Protein AF-A0A2E4BCB2-F1 (afdb_monomer)

Solvent-accessible surface area (backbone atoms only — not comparable to full-atom values): 7130 Å² total; per-residue (Å²): 133,62,64,60,35,46,56,53,42,73,75,42,45,42,70,60,38,79,66,30,95,41,72,66,52,40,41,51,51,50,36,68,78,63,46,63,80,42,63,95,88,40,74,60,50,48,55,57,73,21,30,35,36,36,31,28,36,69,81,43,93,54,30,68,58,35,53,47,46,43,34,68,78,52,50,32,46,82,72,39,79,47,82,65,47,88,87,74,88,57,84,89,57,57,28,31,42,33,28,35,37,19,52,52,87,72,53,74,66,59,51,40,69,66,33,63,86,30,58,79,29,60,27,80,78,79

Foldseek 3Di:
DDCLQVVVCVVPVCQQLVNDPAPVRSQVVCCVVQCDQDDPPDQSVFGFDWKKKFKWQPPDPCNVVLVVCCCPVFVKDWDDWDWFDPPPPDPPGGIIITMITTSDDDDPVVSCVSVVHITPDMDTRD

Sequence (126 aa):
MSDIAKNLFEKNKTKYLEGDSSVEELINRYNEDYGLELDEGSLWDKKFISAYFLIMNPDHENYDYELTKLETDHAAASIHFSEAVHMGFIDPEGEVCRTILMKEDLDLFELNQIMPSIIFDSYKIK

Nearest PDB structures (foldseek):
  1y7p-assembly2_B  TM=5.624E-01  e=3.396E-02  Archaeoglobus fulgidus
  7am0-assembly1_A  TM=5.742E-01  e=2.786E-01  Komagataeibacter europaeus
  7alz-assembly1_B  TM=5.846E-01  e=3.796E-01  Komagataeibacter europaeus
  7am0-assembly2_C  TM=5.787E-01  e=5.855E-01  Komagataeibacter e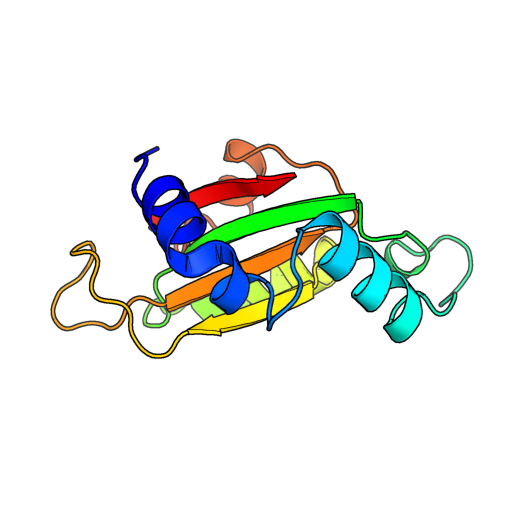uropaeus
  6vh5-assembly1_C  TM=5.093E-01  e=2.285E+00  Brucella abortus 2308

pLDDT: mean 85.1, std 11.29, range [52.75, 95.12]

Radius of gyration: 14.27 Å; Cα contacts (8 Å, |Δi|>4): 216; chains: 1; bounding box: 40×28×33 Å

Mean predicted aligned error: 5.71 Å

Structure (mmCIF, N/CA/C/O backbone):
data_AF-A0A2E4BCB2-F1
#
_entry.id   AF-A0A2E4BCB2-F1
#
loop_
_atom_site.group_PDB
_atom_site.id
_atom_site.type_symbol
_atom_site.label_atom_id
_atom_site.label_alt_id
_atom_site.label_comp_id
_atom_site.label_asym_id
_atom_site.label_entity_id
_atom_site.label_seq_id
_atom_site.pdbx_PDB_ins_code
_atom_site.Cartn_x
_atom_site.Cartn_y
_atom_site.Cartn_z
_atom_site.occupancy
_atom_site.B_iso_or_equiv
_atom_site.auth_seq_id
_atom_site.auth_comp_id
_atom_site.auth_asym_id
_atom_site.auth_atom_id
_atom_site.pdbx_PDB_model_num
ATOM 1 N N . MET A 1 1 ? -12.629 6.487 -7.605 1.00 59.84 1 MET A N 1
ATOM 2 C CA . MET A 1 1 ? -12.072 5.561 -6.601 1.00 59.84 1 MET A CA 1
ATOM 3 C C . MET A 1 1 ? -13.230 5.079 -5.762 1.00 59.84 1 MET A C 1
ATOM 5 O O . MET A 1 1 ? -14.135 5.872 -5.510 1.00 59.84 1 MET A O 1
ATOM 9 N N . SER A 1 2 ? -13.272 3.782 -5.493 1.00 73.94 2 SER A N 1
ATOM 10 C CA . SER A 1 2 ? -14.334 3.164 -4.709 1.00 73.94 2 SER A CA 1
ATOM 11 C C . SER A 1 2 ? -14.022 3.348 -3.218 1.00 73.94 2 SER A C 1
ATOM 13 O O . SER A 1 2 ? -12.916 3.729 -2.853 1.00 73.94 2 SER A O 1
ATOM 15 N N . ASP A 1 3 ? -14.997 3.116 -2.340 1.00 87.38 3 ASP A N 1
ATOM 16 C CA . ASP A 1 3 ? -14.768 3.112 -0.885 1.00 87.38 3 ASP A CA 1
ATOM 17 C C . ASP A 1 3 ? -14.488 1.686 -0.364 1.00 87.38 3 ASP A C 1
ATOM 19 O O . ASP A 1 3 ? -14.546 1.434 0.841 1.00 87.38 3 ASP A O 1
ATOM 23 N N . ILE A 1 4 ? -14.228 0.715 -1.249 1.00 91.06 4 ILE A N 1
ATOM 24 C CA . ILE A 1 4 ? -14.076 -0.700 -0.875 1.00 91.06 4 ILE A CA 1
ATOM 25 C C . ILE A 1 4 ? -12.810 -0.885 -0.042 1.00 91.06 4 ILE A C 1
ATOM 27 O O . ILE A 1 4 ? -12.898 -1.454 1.048 1.00 91.06 4 ILE A O 1
ATOM 31 N N . ALA A 1 5 ? -11.673 -0.351 -0.495 1.00 91.56 5 ALA A N 1
ATOM 32 C CA . ALA A 1 5 ? -10.405 -0.416 0.230 1.00 91.56 5 ALA A CA 1
ATOM 33 C C . ALA A 1 5 ? -10.539 0.174 1.643 1.00 91.56 5 ALA A C 1
ATOM 35 O O . ALA A 1 5 ? -10.188 -0.470 2.633 1.00 91.56 5 ALA A O 1
ATOM 36 N N . LYS A 1 6 ? -11.153 1.357 1.752 1.00 93.88 6 LYS A N 1
ATOM 37 C CA . LYS A 1 6 ? -11.414 2.020 3.034 1.00 93.88 6 LYS A CA 1
ATOM 38 C C . LYS A 1 6 ? -12.312 1.185 3.945 1.00 93.88 6 LYS A C 1
ATOM 40 O O . LYS A 1 6 ? -11.965 0.921 5.093 1.00 93.88 6 LYS A O 1
ATOM 45 N N . ASN A 1 7 ? -13.459 0.739 3.438 1.00 92.56 7 ASN A N 1
ATOM 46 C CA . ASN A 1 7 ? -14.416 -0.047 4.216 1.00 92.56 7 ASN A CA 1
ATOM 47 C C . ASN A 1 7 ? -13.828 -1.385 4.677 1.00 92.56 7 ASN A C 1
ATOM 49 O O . ASN A 1 7 ? -14.132 -1.846 5.779 1.00 92.56 7 ASN A O 1
ATOM 53 N N . LEU A 1 8 ? -13.010 -2.023 3.840 1.00 90.06 8 LEU A N 1
ATOM 54 C CA . LEU A 1 8 ? -12.336 -3.268 4.177 1.00 90.06 8 LEU A CA 1
ATOM 55 C C . LEU A 1 8 ? -11.285 -3.045 5.266 1.00 90.06 8 LEU A C 1
ATOM 57 O O . LEU A 1 8 ? -11.253 -3.817 6.231 1.00 90.06 8 LEU A O 1
ATOM 61 N N . PHE A 1 9 ? -10.482 -1.986 5.132 1.00 91.44 9 PHE A N 1
ATOM 62 C CA . PHE A 1 9 ? -9.462 -1.618 6.106 1.00 91.44 9 PHE A CA 1
ATOM 63 C C . PHE A 1 9 ? -10.071 -1.363 7.486 1.00 91.44 9 PHE A C 1
ATOM 65 O O . PHE A 1 9 ? -9.689 -2.018 8.451 1.00 91.44 9 PHE A O 1
ATOM 72 N N . GLU A 1 10 ? -11.079 -0.493 7.581 1.00 91.75 10 GLU A N 1
ATOM 73 C CA . GLU A 1 10 ? -11.705 -0.131 8.862 1.00 91.75 10 GLU A CA 1
ATOM 74 C C . GLU A 1 10 ? -12.361 -1.334 9.564 1.00 91.75 10 GLU A C 1
ATOM 76 O O . GLU A 1 10 ? -12.365 -1.417 10.792 1.00 91.75 10 GLU A O 1
ATOM 81 N N . LYS A 1 11 ? -12.867 -2.318 8.807 1.00 90.88 11 LYS A N 1
ATOM 82 C CA . LYS A 1 11 ? -13.445 -3.550 9.374 1.00 90.88 11 LYS A CA 1
ATOM 83 C C . LYS A 1 11 ? -12.408 -4.492 9.987 1.00 90.88 11 LYS A C 1
ATOM 85 O O . LYS A 1 11 ? -12.754 -5.241 10.894 1.00 90.88 11 LYS A O 1
ATOM 90 N N . ASN A 1 12 ? -11.173 -4.496 9.481 1.00 87.00 12 ASN A N 1
ATOM 91 C CA . ASN A 1 12 ? -10.135 -5.459 9.872 1.00 87.00 12 ASN A CA 1
ATOM 92 C C . ASN A 1 12 ? -8.791 -4.775 10.162 1.00 87.00 12 ASN A C 1
ATOM 94 O O . ASN A 1 12 ? -7.731 -5.344 9.904 1.00 87.00 12 ASN A O 1
ATOM 98 N N . LYS A 1 13 ? -8.833 -3.557 10.710 1.00 88.62 13 LYS A N 1
ATOM 99 C CA . LYS A 1 13 ? -7.668 -2.680 10.876 1.00 88.62 13 LYS A CA 1
ATOM 100 C C . LYS A 1 13 ? -6.490 -3.381 11.552 1.00 88.62 13 LYS A C 1
ATOM 102 O O . LYS A 1 13 ? -5.397 -3.389 11.004 1.00 88.62 13 LYS A O 1
ATOM 107 N N . THR A 1 14 ? -6.724 -4.057 12.676 1.00 87.19 14 THR A N 1
ATOM 108 C CA . THR A 1 14 ? -5.677 -4.786 13.412 1.00 87.19 14 THR A CA 1
ATOM 109 C C . THR A 1 14 ? -4.980 -5.848 12.559 1.00 87.19 14 THR A C 1
ATOM 111 O O . THR A 1 14 ? -3.772 -6.007 12.663 1.00 87.19 14 THR A O 1
ATOM 114 N N . LYS A 1 15 ? -5.702 -6.551 11.672 1.00 87.31 15 LYS A N 1
ATOM 115 C CA . LYS A 1 15 ? -5.097 -7.541 10.763 1.00 87.31 15 LYS A CA 1
ATOM 116 C C . LYS A 1 15 ? -4.143 -6.865 9.775 1.00 87.31 15 LYS A C 1
ATOM 118 O O . LYS A 1 15 ? -3.033 -7.347 9.575 1.00 87.31 15 LYS A O 1
ATOM 123 N N . TYR A 1 16 ? -4.577 -5.761 9.170 1.00 89.44 16 TYR A N 1
ATOM 124 C CA . TYR A 1 16 ? -3.811 -5.045 8.143 1.00 89.44 16 TYR A CA 1
ATOM 125 C C . TYR A 1 16 ? -2.693 -4.161 8.698 1.00 89.44 16 TYR A C 1
ATOM 127 O O . TYR A 1 16 ? -1.850 -3.693 7.935 1.00 89.44 16 TYR A O 1
ATOM 135 N N . LEU A 1 17 ? -2.677 -3.964 10.015 1.00 90.44 17 LEU A N 1
ATOM 136 C CA . LEU A 1 17 ? -1.597 -3.333 10.764 1.00 90.44 17 LEU A CA 1
ATOM 137 C C . LEU A 1 17 ? -0.698 -4.361 11.474 1.00 90.44 17 LEU A C 1
ATOM 139 O O . LEU A 1 17 ? -0.012 -4.014 12.423 1.00 90.44 17 LEU A O 1
ATOM 143 N N . GLU A 1 18 ? -0.723 -5.632 11.058 1.00 88.31 18 GLU A N 1
ATOM 144 C CA . GLU A 1 18 ? 0.108 -6.706 11.637 1.00 88.31 18 GLU A CA 1
ATOM 145 C C . GLU A 1 18 ? -0.036 -6.897 13.159 1.00 88.31 18 GLU A C 1
ATOM 147 O O . GLU A 1 18 ? 0.873 -7.377 13.831 1.00 88.31 18 GLU A O 1
ATOM 152 N N . GLY A 1 19 ? -1.196 -6.554 13.716 1.00 86.88 19 GLY A N 1
ATOM 153 C CA . GLY A 1 19 ? -1.457 -6.612 15.152 1.00 86.88 19 GLY A CA 1
ATOM 154 C C . GLY A 1 19 ? -1.273 -5.284 15.887 1.00 86.88 19 GLY A C 1
ATOM 155 O O . GLY A 1 19 ? -1.735 -5.191 17.025 1.00 86.88 19 GLY A O 1
ATOM 156 N N . ASP A 1 20 ? -0.696 -4.257 15.253 1.00 89.94 20 ASP A N 1
ATOM 157 C CA . ASP A 1 20 ? -0.583 -2.920 15.842 1.00 89.94 20 ASP A CA 1
ATOM 158 C C . ASP A 1 20 ? -1.968 -2.265 15.995 1.00 89.94 20 ASP A C 1
ATOM 160 O O . ASP A 1 20 ? -2.900 -2.488 15.208 1.00 89.94 20 ASP A O 1
ATOM 164 N N . SER A 1 21 ? -2.135 -1.447 17.038 1.00 89.19 21 SER A N 1
ATOM 165 C CA . SER A 1 21 ? -3.434 -0.843 17.360 1.00 89.19 21 SER A CA 1
ATOM 166 C C . SER A 1 21 ? -3.735 0.403 16.518 1.00 89.19 21 SER A C 1
ATOM 168 O O . SER A 1 21 ? -4.897 0.800 16.355 1.00 89.19 21 SER A O 1
ATOM 170 N N . SER A 1 22 ? -2.699 1.008 15.931 1.00 91.69 22 SER A N 1
ATOM 171 C CA . SER A 1 22 ? -2.790 2.203 15.094 1.00 91.69 22 SER A CA 1
ATOM 172 C C . SER A 1 22 ? -1.740 2.215 13.983 1.00 91.69 22 SER A C 1
ATOM 174 O O . SER A 1 22 ? -0.740 1.502 14.036 1.00 91.69 22 SER A O 1
ATOM 176 N N . VAL A 1 23 ? -1.980 3.034 12.954 1.00 92.31 23 VAL A N 1
ATOM 177 C CA . VAL A 1 23 ? -1.015 3.214 11.860 1.00 92.31 23 VAL A CA 1
ATOM 178 C C . VAL A 1 23 ? 0.245 3.927 12.356 1.00 92.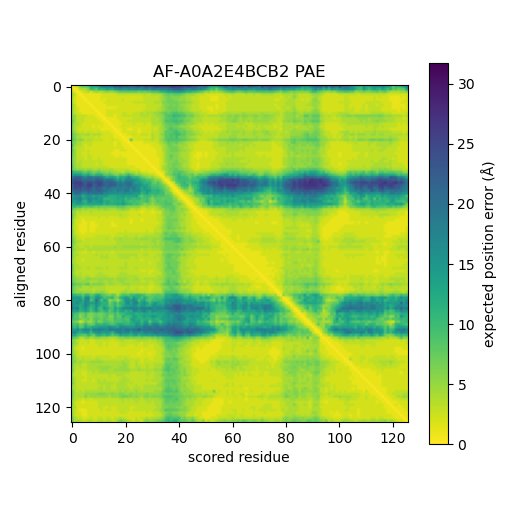31 23 VAL A C 1
ATOM 180 O O . VAL A 1 23 ? 1.334 3.665 11.863 1.00 92.31 23 VAL A O 1
ATOM 183 N N . GLU A 1 24 ? 0.118 4.786 13.371 1.00 94.06 24 GLU A N 1
ATOM 184 C CA . GLU A 1 24 ? 1.241 5.421 14.055 1.00 94.06 24 GLU A CA 1
ATOM 185 C C . GLU A 1 24 ? 2.148 4.399 14.746 1.00 94.06 24 GLU A C 1
ATOM 187 O O . GLU A 1 24 ? 3.364 4.496 14.617 1.00 94.06 24 GLU A O 1
ATOM 192 N N . GLU A 1 25 ? 1.576 3.421 15.453 1.00 93.12 25 GLU A N 1
ATOM 193 C CA . GLU A 1 25 ? 2.350 2.336 16.073 1.00 93.12 25 GLU A CA 1
ATOM 194 C C . GLU A 1 25 ? 3.091 1.507 15.025 1.00 93.12 25 GLU A C 1
ATOM 196 O O . GLU A 1 25 ? 4.295 1.300 15.170 1.00 93.12 25 GLU A O 1
ATOM 201 N N . LEU A 1 26 ? 2.409 1.137 13.935 1.00 91.56 26 LEU A N 1
ATOM 202 C CA . LEU A 1 26 ? 3.023 0.433 12.810 1.00 91.56 26 LEU A CA 1
ATOM 203 C C . LEU A 1 26 ? 4.207 1.223 12.234 1.00 91.56 26 LEU A C 1
ATOM 205 O O . LEU A 1 26 ? 5.310 0.699 12.109 1.00 91.56 26 LEU A O 1
ATOM 209 N N . ILE A 1 27 ? 4.000 2.502 11.909 1.00 91.25 27 ILE A N 1
ATOM 210 C CA . ILE A 1 27 ? 5.047 3.366 11.347 1.00 91.25 27 ILE A CA 1
ATOM 211 C C . ILE A 1 27 ? 6.225 3.512 12.314 1.00 91.25 27 ILE A C 1
ATOM 213 O O . ILE A 1 27 ? 7.376 3.462 11.883 1.00 91.25 27 ILE A O 1
ATOM 217 N N . ASN A 1 28 ? 5.964 3.702 13.608 1.00 90.50 28 ASN A N 1
ATOM 218 C CA . ASN A 1 28 ? 7.022 3.830 14.606 1.00 90.50 28 ASN A CA 1
ATOM 219 C C . ASN A 1 28 ? 7.844 2.544 14.702 1.00 90.50 28 ASN A C 1
ATOM 221 O O . ASN A 1 28 ? 9.065 2.619 14.613 1.00 90.50 28 ASN A O 1
ATOM 225 N N . ARG A 1 29 ? 7.187 1.381 14.776 1.00 90.75 29 ARG A N 1
ATOM 226 C CA . ARG A 1 29 ? 7.850 0.073 14.791 1.00 90.75 29 ARG A CA 1
ATOM 227 C C . ARG A 1 29 ? 8.725 -0.133 13.554 1.00 90.75 29 ARG A C 1
ATOM 229 O O . ARG A 1 29 ? 9.902 -0.442 13.688 1.00 90.75 29 ARG A O 1
ATOM 236 N N . TYR A 1 30 ? 8.204 0.131 12.353 1.00 88.94 30 TYR A N 1
ATOM 237 C CA . TYR A 1 30 ? 8.994 -0.000 11.121 1.00 88.94 30 TYR A CA 1
ATOM 238 C C . TYR A 1 30 ? 10.155 0.998 11.041 1.00 88.94 30 TYR A C 1
ATOM 240 O O . TYR A 1 30 ? 11.220 0.661 10.530 1.00 88.94 30 TYR A O 1
ATOM 248 N N . ASN A 1 31 ? 9.991 2.214 11.563 1.00 88.06 31 ASN A N 1
ATOM 249 C CA . ASN A 1 31 ? 11.091 3.171 11.663 1.00 88.06 31 ASN A CA 1
ATOM 250 C C . ASN A 1 31 ? 12.141 2.764 12.713 1.00 88.06 31 ASN A C 1
ATOM 252 O O . ASN A 1 31 ? 13.304 3.106 12.542 1.00 88.06 31 ASN A O 1
ATOM 256 N N . GLU A 1 32 ? 11.774 2.065 13.786 1.00 85.81 32 GLU A N 1
ATOM 257 C CA . GLU A 1 32 ? 12.731 1.535 14.769 1.00 85.81 32 GLU A CA 1
ATOM 258 C C . GLU A 1 32 ? 13.488 0.315 14.223 1.00 85.81 32 GLU A C 1
ATOM 260 O O . GLU A 1 32 ? 14.710 0.247 14.352 1.00 85.81 32 GLU A O 1
ATOM 265 N N . ASP A 1 33 ? 12.781 -0.604 13.561 1.00 81.31 33 ASP A N 1
ATOM 266 C CA . ASP A 1 33 ? 13.345 -1.856 13.043 1.00 81.31 33 ASP A CA 1
ATOM 267 C C . ASP A 1 33 ? 14.184 -1.648 11.768 1.00 81.31 33 ASP A C 1
ATOM 269 O O . ASP A 1 33 ? 15.206 -2.310 11.573 1.00 81.31 33 ASP A O 1
ATOM 273 N N . TYR A 1 34 ? 13.765 -0.723 10.895 1.00 73.06 34 TYR A N 1
ATOM 274 C CA . TYR A 1 34 ? 14.345 -0.521 9.559 1.00 73.06 34 TYR A CA 1
ATOM 275 C C . TYR A 1 34 ? 14.877 0.896 9.316 1.00 73.06 34 TYR A C 1
ATOM 277 O O . TYR A 1 34 ? 15.429 1.162 8.250 1.00 73.06 34 TYR A O 1
ATOM 285 N N . GLY A 1 35 ? 14.736 1.817 10.272 1.00 59.12 35 GLY A N 1
ATOM 286 C CA . GLY A 1 35 ? 15.249 3.189 10.166 1.00 59.12 35 GLY A CA 1
ATOM 287 C C . GLY A 1 35 ? 16.720 3.340 10.543 1.00 59.12 35 GLY A C 1
ATOM 288 O O . GLY A 1 35 ? 17.120 4.419 10.975 1.00 59.12 35 GLY A O 1
ATOM 289 N N . LEU A 1 36 ? 17.523 2.278 10.417 1.00 55.31 36 LEU A N 1
ATOM 290 C CA . LEU A 1 36 ? 18.973 2.403 10.524 1.00 55.31 36 LEU A CA 1
ATOM 291 C C . LEU A 1 36 ? 19.473 3.277 9.367 1.00 55.31 36 LEU A C 1
ATOM 293 O O . LEU A 1 36 ? 19.254 2.944 8.204 1.00 55.31 36 LEU A O 1
ATOM 297 N N . GLU A 1 37 ? 20.121 4.387 9.729 1.00 52.75 37 GLU A N 1
ATOM 298 C CA . GLU A 1 37 ? 20.769 5.363 8.847 1.00 52.75 37 GLU A CA 1
ATOM 299 C C . GLU A 1 37 ? 21.664 4.631 7.831 1.00 52.75 37 GLU A C 1
ATOM 301 O O . GLU A 1 37 ? 22.768 4.177 8.144 1.00 52.75 37 GLU A O 1
ATOM 306 N N . LEU A 1 38 ? 21.159 4.457 6.610 1.00 58.19 38 LEU A N 1
ATOM 307 C CA . LEU A 1 38 ? 21.938 4.005 5.464 1.00 58.19 38 LEU A CA 1
ATOM 308 C C . LEU A 1 38 ? 22.291 5.237 4.641 1.00 58.19 38 LEU A C 1
ATOM 310 O O . LEU A 1 38 ? 21.386 5.969 4.254 1.00 58.19 38 LEU A O 1
ATOM 314 N N . ASP A 1 39 ? 23.588 5.407 4.375 1.00 57.81 39 ASP A N 1
ATOM 315 C CA . ASP A 1 39 ? 24.212 6.437 3.536 1.00 57.81 39 ASP A CA 1
ATOM 316 C C . ASP A 1 39 ? 23.535 7.823 3.593 1.00 57.81 39 ASP A C 1
ATOM 318 O O . ASP A 1 39 ? 22.541 8.080 2.908 1.00 57.81 39 ASP A O 1
ATOM 322 N N . GLU A 1 40 ? 24.133 8.740 4.369 1.00 58.12 40 GLU A N 1
ATOM 323 C CA . GLU A 1 40 ? 23.691 10.137 4.521 1.00 58.12 40 GLU A CA 1
ATOM 324 C C . GLU A 1 40 ? 23.225 10.746 3.182 1.00 58.12 40 GLU A C 1
ATOM 326 O O . GLU A 1 40 ? 23.991 10.874 2.222 1.00 58.12 40 GLU A O 1
ATOM 331 N N . GLY A 1 41 ? 21.950 11.146 3.125 1.00 61.47 41 GLY A N 1
ATOM 332 C CA . GLY A 1 41 ? 21.341 11.778 1.948 1.00 61.47 41 GLY A CA 1
ATOM 333 C C . GLY A 1 41 ? 20.586 10.841 0.994 1.00 61.47 41 GLY A C 1
AT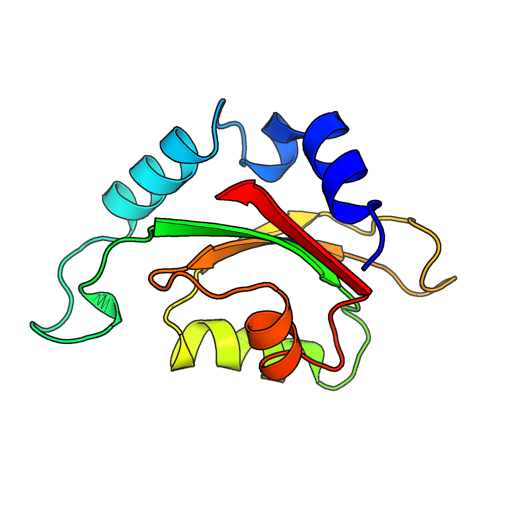OM 334 O O . GLY A 1 41 ? 20.003 11.325 0.020 1.00 61.47 41 GLY A O 1
ATOM 335 N N . SER A 1 42 ? 20.538 9.534 1.262 1.00 67.75 42 SER A N 1
ATOM 336 C CA . SER A 1 42 ? 19.689 8.582 0.535 1.00 67.75 42 SER A CA 1
ATOM 337 C C . SER A 1 42 ? 18.202 8.744 0.890 1.00 67.75 42 SER A C 1
ATOM 339 O O . SER A 1 42 ? 17.849 9.101 2.013 1.00 67.75 42 SER A O 1
ATOM 341 N N . LEU A 1 43 ? 17.285 8.409 -0.030 1.00 66.19 43 LEU A N 1
ATOM 342 C CA . LEU A 1 43 ? 15.859 8.236 0.315 1.00 66.19 43 LEU A CA 1
ATOM 343 C C . LEU A 1 43 ? 15.676 7.191 1.430 1.00 66.19 43 LEU A C 1
ATOM 345 O O . LEU A 1 43 ? 14.732 7.278 2.214 1.00 66.19 43 LEU A O 1
ATOM 349 N N . TRP A 1 44 ? 16.618 6.253 1.548 1.00 68.19 44 TRP A N 1
ATOM 350 C CA . TRP A 1 44 ? 16.641 5.236 2.592 1.00 68.19 44 TRP A CA 1
ATOM 351 C C . TRP A 1 44 ? 16.969 5.780 3.991 1.00 68.19 44 TRP A C 1
ATOM 353 O O . TRP A 1 44 ? 16.573 5.142 4.959 1.00 68.19 44 TRP A O 1
ATOM 363 N N . ASP A 1 45 ? 17.537 6.982 4.102 1.00 71.50 45 ASP A N 1
ATOM 364 C CA . ASP A 1 45 ? 17.813 7.678 5.371 1.00 71.50 45 ASP A CA 1
ATOM 365 C C . ASP A 1 45 ? 16.563 8.373 5.957 1.00 71.50 45 ASP A C 1
ATOM 367 O O . ASP A 1 45 ? 16.516 8.819 7.103 1.00 71.50 45 ASP A O 1
ATOM 371 N N . LYS A 1 46 ? 15.482 8.472 5.171 1.00 78.12 46 LYS A N 1
ATOM 372 C CA . LYS A 1 46 ? 14.227 9.078 5.632 1.00 78.12 46 LYS A CA 1
ATOM 373 C C . LYS A 1 46 ? 13.390 8.093 6.448 1.00 78.12 46 LYS A C 1
ATOM 375 O O . LYS A 1 46 ? 13.451 6.879 6.258 1.00 78.12 46 LYS A O 1
ATOM 380 N N . LYS A 1 47 ? 12.533 8.633 7.313 1.00 87.12 47 LYS A N 1
ATOM 381 C CA . LYS A 1 47 ? 11.505 7.868 8.031 1.00 87.12 47 LYS A CA 1
ATOM 382 C C . LYS A 1 47 ? 10.276 7.644 7.154 1.00 87.12 47 LYS A C 1
ATOM 384 O O . LYS A 1 47 ? 9.936 8.503 6.343 1.00 87.12 47 LYS A O 1
ATOM 389 N N . PHE A 1 48 ? 9.586 6.527 7.357 1.00 90.25 48 PHE A N 1
ATOM 390 C CA . PHE A 1 48 ? 8.227 6.336 6.859 1.00 90.25 48 PHE A CA 1
ATOM 391 C C . PHE A 1 48 ? 7.295 7.363 7.514 1.00 90.25 48 PHE A C 1
ATOM 393 O O . PHE A 1 48 ? 7.358 7.565 8.730 1.00 90.25 48 PHE A O 1
ATOM 400 N N . ILE A 1 49 ? 6.456 8.013 6.707 1.00 92.06 49 ILE A N 1
ATOM 401 C CA . ILE A 1 49 ? 5.543 9.089 7.132 1.00 92.06 49 ILE A CA 1
ATOM 402 C C . ILE A 1 49 ? 4.092 8.860 6.696 1.00 92.06 49 ILE A C 1
ATOM 404 O O . ILE A 1 49 ? 3.188 9.360 7.368 1.00 92.06 49 ILE A O 1
ATOM 408 N N . SER A 1 50 ? 3.879 8.076 5.638 1.00 93.69 50 SER A N 1
ATOM 409 C CA . SER A 1 50 ? 2.567 7.860 5.024 1.00 93.69 50 SER A CA 1
ATOM 410 C C . SER A 1 50 ? 2.276 6.371 4.874 1.00 93.69 50 SER A C 1
ATOM 412 O O . SER A 1 50 ? 3.192 5.542 4.828 1.00 93.69 50 SER A O 1
ATOM 414 N N . ALA A 1 51 ? 0.992 6.029 4.812 1.00 94.44 51 ALA A N 1
ATOM 415 C CA . ALA A 1 51 ? 0.524 4.652 4.751 1.00 94.44 51 ALA A CA 1
ATOM 416 C C . ALA A 1 51 ? -0.694 4.506 3.836 1.00 94.44 51 ALA A C 1
ATOM 418 O O . ALA A 1 51 ? -1.672 5.249 3.948 1.00 94.44 51 ALA A O 1
ATOM 419 N N . TYR A 1 52 ? -0.672 3.481 2.990 1.00 95.12 52 TYR A N 1
ATOM 420 C CA . TYR A 1 52 ? -1.716 3.198 2.011 1.00 95.12 52 TYR A CA 1
ATOM 421 C C . TYR A 1 52 ? -2.191 1.761 2.155 1.00 95.12 52 TYR A C 1
ATOM 423 O O . TYR A 1 52 ? -1.397 0.856 2.389 1.00 95.12 52 TYR A O 1
ATOM 431 N N . PHE A 1 53 ? -3.487 1.548 1.975 1.00 94.25 53 PHE A N 1
ATOM 432 C CA . PHE A 1 53 ? -4.088 0.231 1.853 1.00 94.25 53 PHE A CA 1
ATOM 433 C C . PHE A 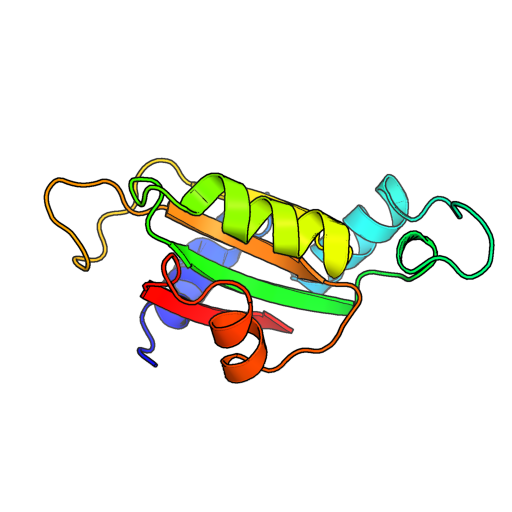1 53 ? -4.561 0.026 0.417 1.00 94.25 53 PHE A C 1
ATOM 435 O O . PHE A 1 53 ? -5.368 0.812 -0.083 1.00 94.25 53 PHE A O 1
ATOM 442 N N . LEU A 1 54 ? -4.052 -1.012 -0.240 1.00 93.56 54 LEU A N 1
ATOM 443 C CA . LEU A 1 54 ? -4.273 -1.290 -1.657 1.00 93.56 54 LEU A CA 1
ATOM 444 C C . LEU A 1 54 ? -4.970 -2.630 -1.831 1.00 93.56 54 LEU A C 1
ATOM 446 O O . LEU A 1 54 ? -4.594 -3.606 -1.184 1.00 93.56 54 LEU A O 1
ATOM 450 N N . ILE A 1 55 ? -5.941 -2.675 -2.737 1.00 92.44 55 ILE A N 1
ATOM 451 C CA . ILE A 1 55 ? -6.489 -3.907 -3.304 1.00 92.44 55 ILE A CA 1
ATOM 452 C C . ILE A 1 55 ? -5.877 -4.048 -4.691 1.00 92.44 55 ILE A C 1
ATOM 454 O O . ILE A 1 55 ? -6.003 -3.134 -5.509 1.00 92.44 55 ILE A O 1
ATOM 458 N N . MET A 1 56 ? -5.193 -5.160 -4.937 1.00 92.25 56 MET A N 1
ATOM 459 C CA . MET A 1 56 ? -4.355 -5.327 -6.118 1.00 92.25 56 MET A CA 1
ATOM 460 C C . MET A 1 56 ? -4.624 -6.622 -6.880 1.00 92.25 56 MET A C 1
ATOM 462 O O . MET A 1 56 ? -5.143 -7.583 -6.309 1.00 92.25 56 MET A O 1
ATOM 466 N N . ASN A 1 57 ? -4.206 -6.629 -8.148 1.00 91.38 57 ASN A N 1
ATOM 467 C CA . ASN A 1 57 ? -4.184 -7.783 -9.037 1.00 91.38 57 ASN A CA 1
ATOM 468 C C . ASN A 1 57 ? -2.827 -8.517 -8.974 1.00 91.38 57 ASN A C 1
ATOM 470 O O . ASN A 1 57 ? -1.914 -8.121 -9.703 1.00 91.38 57 ASN A O 1
ATOM 474 N N . PRO A 1 58 ? -2.667 -9.570 -8.154 1.00 88.38 58 PRO A N 1
ATOM 475 C CA . PRO A 1 58 ? -1.442 -10.367 -8.114 1.00 88.38 58 PRO A CA 1
ATOM 476 C C . PRO A 1 58 ? -1.181 -11.141 -9.416 1.00 88.38 58 PRO A C 1
ATOM 478 O O . PRO A 1 58 ? -0.038 -11.502 -9.674 1.00 88.38 58 PRO A O 1
ATOM 481 N N . ASP A 1 59 ? -2.215 -11.388 -10.225 1.00 88.00 59 ASP A N 1
ATOM 482 C CA . ASP A 1 59 ? -2.142 -12.210 -11.436 1.00 88.00 59 ASP A CA 1
ATOM 483 C C . ASP A 1 59 ? -1.771 -11.382 -12.688 1.00 88.00 59 ASP A C 1
ATOM 485 O O . ASP A 1 59 ? -1.539 -11.932 -13.767 1.00 88.00 59 ASP A O 1
ATOM 489 N N . HIS A 1 60 ? -1.667 -10.051 -12.565 1.00 91.12 60 HIS A N 1
ATOM 490 C CA . HIS A 1 60 ? -1.242 -9.179 -13.661 1.00 91.12 60 HIS A CA 1
ATOM 491 C C . HIS A 1 60 ? 0.254 -9.366 -13.977 1.00 91.12 60 HIS A C 1
ATOM 493 O O . HIS A 1 60 ? 1.092 -9.343 -13.080 1.00 91.12 60 HIS A O 1
ATOM 499 N N . GLU A 1 61 ? 0.625 -9.442 -15.261 1.00 93.31 61 GLU A N 1
ATOM 500 C CA . GLU A 1 61 ? 2.013 -9.713 -15.698 1.00 93.31 61 GLU A CA 1
ATOM 501 C C . GLU A 1 61 ? 3.056 -8.713 -15.163 1.00 93.31 61 GLU A C 1
ATOM 503 O O . GLU A 1 61 ? 4.219 -9.059 -14.963 1.00 93.31 61 GLU A O 1
ATOM 508 N N . ASN A 1 62 ? 2.627 -7.477 -14.897 1.00 93.69 62 ASN A N 1
ATOM 509 C CA . ASN A 1 62 ? 3.473 -6.407 -14.361 1.00 93.69 62 ASN A CA 1
ATOM 510 C C . ASN A 1 62 ? 3.465 -6.302 -12.830 1.00 93.69 62 ASN A C 1
ATOM 512 O O . ASN A 1 62 ? 4.090 -5.382 -12.310 1.00 93.69 62 AS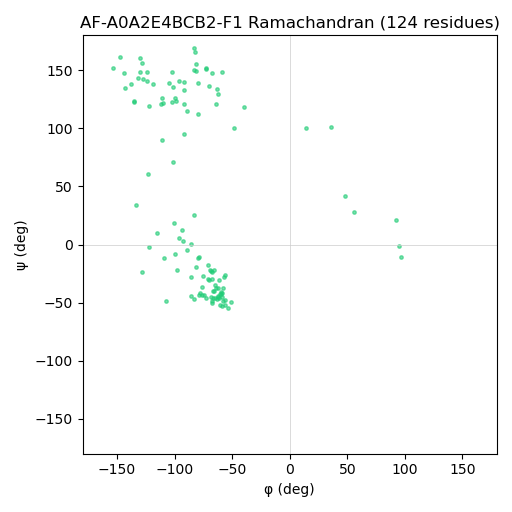N A O 1
ATOM 516 N N . TYR A 1 63 ? 2.769 -7.184 -12.106 1.00 92.06 63 TYR A N 1
ATOM 517 C CA . TYR A 1 63 ? 2.592 -7.064 -10.656 1.00 92.06 63 TYR A CA 1
ATOM 518 C C . TYR A 1 63 ? 3.918 -6.930 -9.903 1.00 92.06 63 TYR A C 1
ATOM 520 O O . TYR A 1 63 ? 4.136 -5.937 -9.206 1.00 92.06 63 TYR A O 1
ATOM 528 N N . ASP A 1 64 ? 4.835 -7.877 -10.109 1.00 91.75 64 ASP A N 1
ATOM 529 C CA . ASP A 1 64 ? 6.138 -7.859 -9.442 1.00 91.75 64 ASP A CA 1
ATOM 530 C C . ASP A 1 64 ? 6.973 -6.647 -9.869 1.00 91.75 64 ASP A C 1
ATOM 532 O O . ASP A 1 64 ? 7.661 -6.048 -9.046 1.00 91.75 64 ASP A O 1
ATOM 536 N N . TYR A 1 65 ? 6.901 -6.250 -11.142 1.00 94.19 65 TYR A N 1
ATOM 537 C CA . TYR A 1 65 ? 7.657 -5.114 -11.668 1.00 94.19 65 TYR A CA 1
ATOM 538 C C . TYR A 1 65 ? 7.179 -3.775 -11.089 1.00 94.19 65 TYR A C 1
ATOM 540 O O . TYR A 1 65 ? 7.995 -2.993 -10.606 1.00 94.19 65 TYR A O 1
ATOM 548 N N . GLU A 1 66 ? 5.871 -3.509 -11.123 1.00 94.94 66 GLU A N 1
ATOM 549 C CA . GLU A 1 66 ? 5.280 -2.262 -10.624 1.00 94.94 66 GLU A CA 1
ATOM 550 C C . GLU A 1 66 ? 5.442 -2.136 -9.102 1.00 94.94 66 GLU A C 1
ATOM 552 O O . GLU A 1 66 ? 5.814 -1.064 -8.618 1.00 94.94 66 GLU A O 1
ATOM 557 N N . LEU A 1 67 ? 5.267 -3.234 -8.355 1.00 92.88 67 LEU A N 1
ATOM 558 C CA . LEU A 1 67 ? 5.490 -3.241 -6.909 1.00 92.88 67 LEU A CA 1
ATOM 559 C C . LEU A 1 67 ? 6.972 -3.039 -6.559 1.00 92.88 67 LEU A C 1
ATOM 561 O O . LEU A 1 67 ? 7.289 -2.190 -5.728 1.00 92.8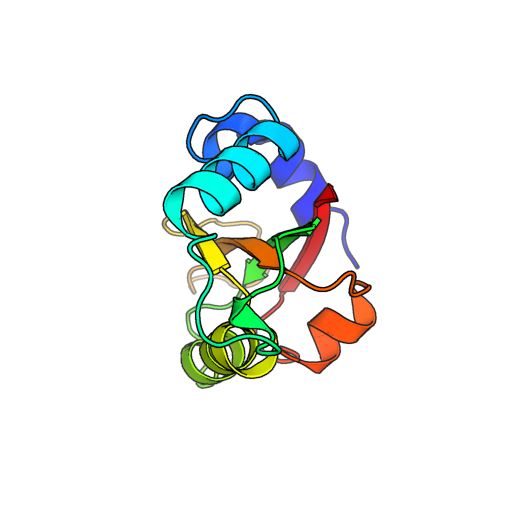8 67 LEU A O 1
ATOM 565 N N . THR A 1 68 ? 7.883 -3.746 -7.238 1.00 92.12 68 THR A N 1
ATOM 566 C CA . THR A 1 68 ? 9.334 -3.575 -7.037 1.00 92.12 68 THR A CA 1
ATOM 567 C C . THR A 1 68 ? 9.753 -2.138 -7.322 1.00 92.12 68 THR A C 1
ATOM 569 O O . THR A 1 68 ? 10.524 -1.561 -6.564 1.00 92.12 68 THR A O 1
ATOM 572 N N . LYS A 1 69 ? 9.219 -1.530 -8.386 1.00 91.81 69 LYS A N 1
ATOM 573 C CA . LYS A 1 69 ? 9.501 -0.137 -8.736 1.00 91.81 69 LYS A CA 1
ATOM 574 C C . LYS A 1 69 ? 9.090 0.825 -7.620 1.00 91.81 69 LYS A C 1
ATOM 576 O O . LYS A 1 69 ? 9.831 1.755 -7.319 1.00 91.81 69 LYS A O 1
ATOM 581 N N . LEU A 1 70 ? 7.939 0.605 -6.983 1.00 92.56 70 LEU A N 1
ATOM 582 C CA . LEU A 1 70 ? 7.530 1.396 -5.821 1.00 92.56 70 LEU A CA 1
ATOM 583 C C . LEU A 1 70 ? 8.518 1.231 -4.652 1.00 92.56 70 LEU A C 1
ATOM 585 O O . LEU A 1 70 ? 8.907 2.211 -4.020 1.00 92.56 70 LEU A O 1
ATOM 589 N N . GLU A 1 71 ? 8.945 0.001 -4.371 1.00 90.19 71 GLU A N 1
ATOM 590 C CA . GLU A 1 71 ? 9.874 -0.305 -3.278 1.00 90.19 71 GLU A CA 1
ATOM 591 C C . GLU A 1 71 ? 11.272 0.288 -3.519 1.00 90.19 71 GLU A C 1
ATOM 593 O O . GLU A 1 71 ? 11.873 0.837 -2.596 1.00 90.19 71 GLU A O 1
ATOM 598 N N . THR A 1 72 ? 11.781 0.242 -4.755 1.00 87.94 72 THR A N 1
ATOM 599 C CA . THR A 1 72 ? 13.128 0.727 -5.091 1.00 87.94 72 THR A CA 1
ATOM 600 C C . THR A 1 72 ? 13.186 2.229 -5.322 1.00 87.94 72 THR A C 1
ATOM 602 O O . THR A 1 72 ? 14.078 2.890 -4.788 1.00 87.94 72 THR A O 1
ATOM 605 N N . ASP A 1 73 ? 12.255 2.774 -6.107 1.00 89.50 73 ASP A N 1
ATOM 606 C CA . ASP A 1 73 ? 12.338 4.154 -6.598 1.00 89.50 73 ASP A CA 1
ATOM 607 C C . ASP A 1 73 ? 11.746 5.143 -5.585 1.00 89.50 73 ASP A C 1
ATOM 609 O O . ASP A 1 73 ? 12.190 6.289 -5.516 1.00 89.50 73 ASP A O 1
ATOM 613 N N . HIS A 1 74 ? 10.792 4.682 -4.767 1.00 88.81 74 HIS A N 1
ATOM 614 C CA . HIS A 1 74 ? 10.097 5.485 -3.754 1.00 88.81 74 HIS A CA 1
ATOM 615 C C . HIS A 1 74 ? 10.371 5.031 -2.311 1.00 88.81 74 HIS A C 1
ATOM 617 O O . HIS A 1 74 ? 9.724 5.501 -1.370 1.00 88.81 74 HIS A O 1
ATOM 623 N N . ALA A 1 75 ? 11.337 4.119 -2.121 1.00 84.62 75 ALA A N 1
ATOM 624 C CA . ALA A 1 75 ? 11.742 3.587 -0.817 1.00 84.62 75 ALA A CA 1
ATOM 625 C C . ALA A 1 75 ? 10.543 3.142 0.048 1.00 84.62 75 ALA A C 1
ATOM 627 O O . ALA A 1 75 ? 10.469 3.441 1.246 1.00 84.62 75 ALA A O 1
ATOM 628 N N . ALA A 1 76 ? 9.573 2.479 -0.586 1.00 89.88 76 ALA A N 1
ATOM 629 C CA . ALA A 1 76 ? 8.375 1.974 0.067 1.00 89.88 76 ALA A CA 1
ATOM 630 C C . ALA A 1 76 ? 8.630 0.614 0.730 1.00 89.88 76 ALA A C 1
ATOM 632 O O . ALA A 1 76 ? 9.434 -0.185 0.254 1.00 89.88 76 ALA A O 1
ATOM 633 N N . ALA A 1 77 ? 7.906 0.334 1.812 1.00 88.69 77 ALA A N 1
ATOM 634 C CA . ALA A 1 77 ? 7.859 -0.986 2.428 1.00 88.69 77 ALA A CA 1
ATOM 635 C C . ALA A 1 77 ? 6.467 -1.589 2.234 1.00 88.69 77 ALA A C 1
ATOM 637 O O . ALA A 1 77 ? 5.469 -1.022 2.684 1.00 88.69 77 ALA A O 1
ATOM 638 N N . SER A 1 78 ? 6.402 -2.753 1.588 1.00 87.38 78 SER A N 1
ATOM 639 C CA . SER A 1 78 ? 5.182 -3.551 1.494 1.00 87.38 78 SER A CA 1
ATOM 640 C C . SER A 1 78 ? 5.089 -4.507 2.679 1.00 87.38 78 SER A C 1
ATOM 642 O O . SER A 1 78 ? 5.870 -5.447 2.784 1.00 87.38 78 SER A O 1
ATOM 644 N N . ILE A 1 79 ? 4.092 -4.313 3.535 1.00 77.56 79 ILE A N 1
ATOM 645 C CA . ILE A 1 79 ? 4.158 -4.835 4.901 1.00 77.56 79 ILE A CA 1
ATOM 646 C C . ILE A 1 79 ? 3.230 -6.020 5.123 1.00 77.56 79 ILE A C 1
ATOM 648 O O . ILE A 1 79 ? 3.637 -7.072 5.593 1.00 77.56 79 ILE A O 1
ATOM 652 N N . HIS A 1 80 ? 1.975 -5.877 4.711 1.00 68.31 80 HIS A N 1
ATOM 653 C CA . HIS A 1 80 ? 0.992 -6.941 4.838 1.00 68.31 80 HIS A CA 1
ATOM 654 C C . HIS A 1 80 ? 0.729 -7.598 3.487 1.00 68.31 80 HIS A C 1
ATOM 656 O O . HIS A 1 80 ? 0.548 -6.899 2.493 1.00 68.31 80 HIS A O 1
ATOM 662 N N . PHE A 1 81 ? 0.615 -8.925 3.476 1.00 67.31 81 PHE A N 1
ATOM 663 C CA . PHE A 1 81 ? 0.020 -9.690 2.385 1.00 67.31 81 PHE A CA 1
ATOM 664 C C . PHE A 1 81 ? -1.132 -10.516 2.949 1.00 67.31 81 PHE A C 1
ATOM 666 O O . PHE A 1 81 ? -0.939 -11.347 3.836 1.00 67.31 81 PHE A O 1
ATOM 673 N N . SER A 1 82 ? -2.338 -10.279 2.445 1.00 68.44 82 SER A N 1
ATOM 674 C CA . SER A 1 82 ? -3.473 -11.154 2.736 1.00 68.44 82 SER A CA 1
ATOM 675 C C . SER A 1 82 ? -3.588 -12.230 1.662 1.00 68.44 82 SER A C 1
ATOM 677 O O . S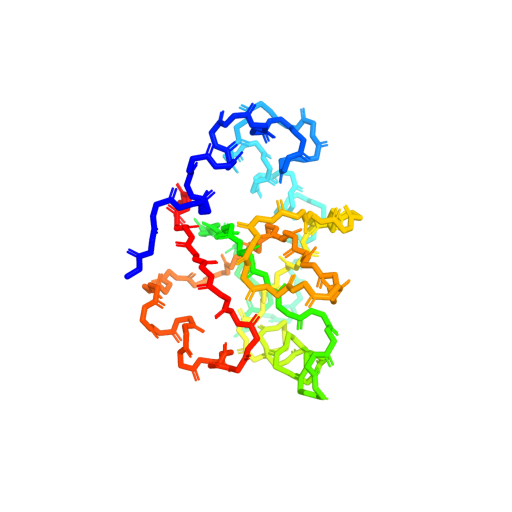ER A 1 82 ? -3.532 -11.924 0.473 1.00 68.44 82 SER A O 1
ATOM 679 N N . GLU A 1 83 ? -3.767 -13.484 2.085 1.00 58.34 83 GLU A N 1
ATOM 680 C CA . GLU A 1 83 ? -4.180 -14.557 1.177 1.00 58.34 83 GLU A CA 1
ATOM 681 C C . GLU A 1 83 ? -5.564 -14.222 0.602 1.00 58.34 83 GLU A C 1
ATOM 683 O O . GLU A 1 83 ? -6.464 -13.866 1.367 1.00 58.34 83 GLU A O 1
ATOM 688 N N . ALA A 1 84 ? -5.665 -14.303 -0.731 1.00 60.56 84 ALA A N 1
ATOM 689 C CA . ALA A 1 84 ? -6.844 -14.158 -1.590 1.00 60.56 84 ALA A CA 1
ATOM 690 C C . ALA A 1 84 ? -8.088 -13.554 -0.916 1.00 60.56 84 ALA A C 1
ATOM 692 O O . ALA A 1 84 ? -8.867 -14.225 -0.233 1.00 60.56 84 ALA A O 1
ATOM 693 N N . VAL A 1 85 ? -8.299 -12.267 -1.155 1.00 65.56 85 VAL A N 1
ATOM 694 C CA . VAL A 1 85 ? -9.526 -11.565 -0.806 1.00 65.56 85 VAL A CA 1
ATOM 695 C C . VAL A 1 85 ? -10.468 -11.641 -2.017 1.00 65.56 85 VAL A C 1
ATOM 697 O O . VAL A 1 85 ? -10.022 -11.551 -3.152 1.00 65.56 85 VAL A O 1
ATOM 700 N N . HIS A 1 86 ? -11.769 -11.847 -1.798 1.00 72.31 86 HIS A N 1
ATOM 701 C CA . HIS A 1 86 ? -12.776 -11.812 -2.867 1.00 72.31 86 HIS A CA 1
ATOM 702 C C . HIS A 1 86 ? -13.679 -10.588 -2.689 1.00 72.31 86 HIS A C 1
ATOM 704 O O . HIS A 1 86 ? -14.682 -10.646 -1.972 1.00 72.31 86 HIS A O 1
ATOM 710 N N . MET A 1 87 ? -13.296 -9.463 -3.293 1.00 75.31 87 MET A N 1
ATOM 711 C CA . MET A 1 87 ? -14.044 -8.200 -3.302 1.00 75.31 87 MET A CA 1
ATOM 712 C C . MET A 1 87 ? -14.833 -7.983 -4.602 1.00 75.31 87 MET A C 1
ATOM 714 O O . MET A 1 87 ? -15.677 -7.087 -4.641 1.00 75.31 87 MET A O 1
ATOM 718 N N . GLY A 1 88 ? -14.634 -8.827 -5.620 1.00 73.56 88 GLY A N 1
ATOM 719 C CA . GLY A 1 88 ? -15.467 -8.883 -6.826 1.00 73.56 88 GLY A CA 1
ATOM 720 C C . GLY A 1 88 ? -14.975 -8.006 -7.978 1.00 73.56 88 GLY A C 1
ATOM 721 O O . GLY A 1 88 ? -15.768 -7.656 -8.852 1.00 73.56 88 GLY A O 1
ATOM 722 N N . PHE A 1 89 ? -13.693 -7.640 -7.975 1.00 74.50 89 PHE A N 1
ATOM 723 C CA . PHE A 1 89 ? -13.012 -6.999 -9.096 1.00 74.50 89 PHE A CA 1
ATOM 724 C C . PHE A 1 89 ? -12.637 -8.016 -10.175 1.00 74.50 89 PHE A C 1
ATOM 726 O O . PHE A 1 89 ? -12.857 -7.726 -11.352 1.00 74.50 89 PHE A O 1
ATOM 733 N N . ILE A 1 90 ? -12.142 -9.202 -9.792 1.00 75.19 90 ILE A N 1
ATOM 734 C CA . ILE A 1 90 ? -11.914 -10.325 -10.714 1.00 75.19 90 ILE A CA 1
ATOM 735 C C . ILE A 1 90 ? -12.367 -11.648 -10.074 1.00 75.19 90 ILE A C 1
ATOM 737 O O . ILE A 1 90 ? -12.161 -11.890 -8.890 1.00 75.19 90 ILE A O 1
ATOM 741 N N . ASP A 1 91 ? -13.032 -12.492 -10.866 1.00 68.56 91 ASP A N 1
ATOM 742 C CA . ASP A 1 91 ? -13.476 -13.845 -10.510 1.00 68.56 91 ASP A CA 1
ATOM 743 C C . ASP A 1 91 ? -13.128 -14.766 -11.700 1.00 68.56 91 ASP A C 1
ATOM 745 O O . ASP A 1 91 ? -13.525 -14.441 -12.827 1.00 68.56 91 ASP A O 1
ATOM 749 N N . PRO A 1 92 ? -12.360 -15.865 -11.535 1.00 61.78 92 PRO A N 1
ATOM 750 C CA . PRO A 1 92 ? -11.904 -16.495 -10.286 1.00 61.78 92 PRO A CA 1
ATOM 751 C C . PRO A 1 92 ? -10.498 -16.089 -9.814 1.00 61.78 92 PRO A C 1
ATOM 753 O O . PRO A 1 92 ? -9.987 -16.700 -8.874 1.00 61.78 92 PRO A O 1
ATOM 756 N N . GLU A 1 93 ? -9.848 -15.135 -10.486 1.00 65.69 93 GLU A N 1
ATOM 757 C CA . GLU A 1 93 ? -8.498 -14.669 -10.129 1.00 65.69 93 GLU A CA 1
ATOM 758 C C . GLU A 1 93 ? -8.464 -14.125 -8.693 1.00 65.69 93 GLU A C 1
ATOM 760 O O . GLU A 1 93 ? -9.467 -13.645 -8.157 1.00 65.69 93 GLU A O 1
ATOM 765 N N . GLY A 1 94 ? -7.320 -14.281 -8.028 1.00 72.88 94 GLY A N 1
ATOM 766 C CA . GLY A 1 94 ? -7.191 -13.876 -6.632 1.00 72.88 94 GLY A CA 1
ATOM 767 C C . GLY A 1 94 ? -6.976 -12.373 -6.543 1.00 72.88 94 GLY A C 1
ATOM 768 O O . GLY A 1 94 ? -6.197 -11.826 -7.305 1.00 72.88 94 GLY A O 1
ATOM 769 N N . GLU A 1 95 ? -7.597 -11.685 -5.588 1.00 86.12 95 GLU A N 1
ATOM 770 C CA . GLU A 1 95 ? -7.221 -10.306 -5.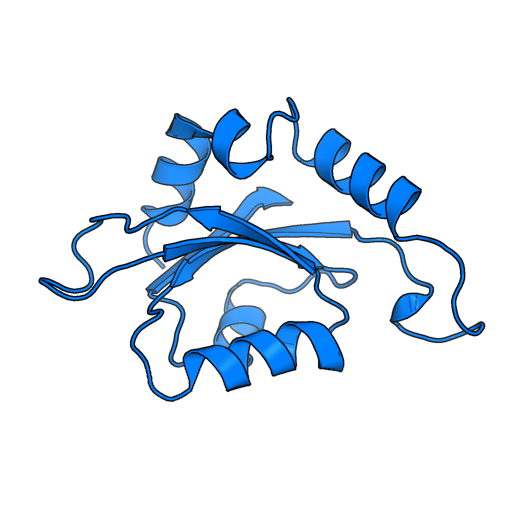257 1.00 86.12 95 GLU A CA 1
ATOM 771 C C . GLU A 1 95 ? -6.393 -10.327 -3.977 1.00 86.12 95 GLU A C 1
ATOM 773 O O . GLU A 1 95 ? -6.603 -11.163 -3.094 1.00 86.12 95 GLU A O 1
ATOM 778 N N . VAL A 1 96 ? -5.460 -9.393 -3.833 1.00 89.06 96 VAL A N 1
ATOM 779 C CA . VAL A 1 96 ? -4.654 -9.297 -2.610 1.00 89.06 96 VAL A CA 1
ATOM 780 C C . VAL A 1 96 ? -4.777 -7.915 -2.018 1.00 89.06 96 VAL A C 1
ATOM 782 O O . VAL A 1 96 ? -4.790 -6.914 -2.734 1.00 89.06 96 VAL A O 1
ATOM 785 N N . CYS A 1 97 ? -4.846 -7.848 -0.692 1.00 90.56 97 CYS A N 1
ATOM 786 C CA . CYS A 1 97 ? -4.721 -6.583 0.010 1.00 90.56 97 CYS A CA 1
ATOM 787 C C . CYS A 1 97 ? -3.328 -6.421 0.595 1.00 90.56 97 CYS A C 1
ATOM 789 O O . CYS A 1 97 ? -2.816 -7.351 1.235 1.00 90.56 97 CYS A O 1
ATOM 791 N N . ARG A 1 98 ? -2.765 -5.222 0.427 1.00 91.25 98 ARG A N 1
ATOM 792 C CA . ARG A 1 98 ? -1.482 -4.836 1.010 1.00 91.25 98 ARG A CA 1
ATOM 793 C C . ARG A 1 98 ? -1.541 -3.491 1.710 1.00 91.25 98 ARG A C 1
ATOM 795 O O . ARG A 1 98 ? -2.190 -2.562 1.235 1.00 91.25 98 ARG A O 1
ATOM 802 N N . THR A 1 99 ? -0.810 -3.399 2.814 1.00 93.31 99 THR A N 1
ATOM 803 C CA . THR A 1 99 ? -0.486 -2.127 3.466 1.00 93.31 99 THR A CA 1
ATOM 804 C C . THR A 1 99 ? 0.915 -1.720 3.033 1.00 93.31 99 THR A C 1
ATOM 806 O O . THR A 1 99 ? 1.856 -2.493 3.220 1.00 93.31 99 THR A O 1
ATOM 809 N N . ILE A 1 100 ? 1.042 -0.532 2.452 1.00 93.75 100 ILE A N 1
ATOM 810 C CA . ILE A 1 100 ? 2.300 0.042 1.980 1.00 93.75 100 ILE A CA 1
ATOM 811 C C . ILE A 1 100 ? 2.656 1.232 2.863 1.00 93.75 100 ILE A C 1
ATOM 813 O O . ILE A 1 100 ? 1.848 2.152 2.995 1.00 93.75 100 ILE A O 1
ATOM 817 N N . LEU A 1 101 ? 3.857 1.240 3.436 1.00 93.31 101 LEU A N 1
ATOM 818 C CA . LEU A 1 101 ? 4.423 2.430 4.066 1.00 93.31 101 LEU A CA 1
ATOM 819 C C . LEU A 1 101 ? 5.345 3.151 3.099 1.00 93.31 101 LEU A C 1
ATOM 821 O O . LEU A 1 101 ? 6.126 2.524 2.386 1.00 93.31 101 LEU A O 1
ATOM 825 N N . MET A 1 102 ? 5.286 4.477 3.114 1.00 92.25 102 MET A N 1
ATOM 826 C CA . MET A 1 102 ? 6.117 5.319 2.263 1.00 92.25 102 MET A CA 1
ATOM 827 C C . MET A 1 102 ? 6.814 6.408 3.065 1.00 92.25 102 MET A C 1
ATOM 829 O O . MET A 1 102 ? 6.302 6.918 4.066 1.00 92.25 102 MET A O 1
ATOM 833 N N . LYS A 1 103 ? 8.006 6.768 2.594 1.00 89.62 103 LYS A N 1
ATOM 834 C CA . LYS A 1 103 ? 8.805 7.899 3.091 1.00 89.62 103 LYS A CA 1
ATOM 835 C C . LYS A 1 103 ? 8.421 9.221 2.417 1.00 89.62 103 LYS A C 1
ATOM 837 O O . LYS A 1 103 ? 8.994 10.269 2.710 1.00 89.62 103 LYS A O 1
ATOM 842 N N . GLU A 1 104 ? 7.450 9.149 1.515 1.00 90.88 104 GLU A N 1
ATOM 843 C CA . GLU A 1 104 ? 6.895 10.238 0.728 1.00 90.88 104 GLU A CA 1
ATOM 844 C C . GLU A 1 104 ? 5.384 10.316 0.948 1.00 90.88 104 GLU A C 1
ATOM 846 O O . GLU A 1 104 ? 4.718 9.296 1.152 1.00 90.88 104 GLU A O 1
ATOM 851 N N . ASP A 1 105 ? 4.849 11.533 0.866 1.00 91.69 105 ASP A N 1
ATOM 852 C CA . ASP A 1 105 ? 3.425 11.798 1.038 1.00 91.69 105 ASP A CA 1
ATOM 853 C C . ASP A 1 105 ? 2.725 11.985 -0.311 1.00 91.69 105 ASP A C 1
ATOM 855 O O . ASP A 1 105 ? 2.344 13.091 -0.683 1.00 91.69 105 ASP A O 1
ATOM 859 N N . LEU A 1 106 ? 2.590 10.887 -1.053 1.00 92.25 106 LEU A N 1
ATOM 860 C CA . LEU A 1 106 ? 1.892 10.859 -2.336 1.00 92.25 106 LEU A CA 1
ATOM 861 C C . LEU A 1 106 ? 0.370 10.961 -2.158 1.00 92.25 106 LEU A C 1
ATOM 863 O O . LEU A 1 106 ? -0.217 10.520 -1.161 1.00 92.25 106 LEU A O 1
ATOM 867 N N . ASP A 1 107 ? -0.311 11.528 -3.142 1.00 92.75 107 ASP A N 1
ATOM 868 C CA . ASP A 1 107 ? -1.748 11.334 -3.275 1.00 92.75 107 ASP A CA 1
ATOM 869 C C . ASP A 1 107 ? -2.075 10.014 -4.006 1.00 92.75 107 ASP A C 1
ATOM 871 O O . ASP A 1 107 ? -1.215 9.319 -4.556 1.00 92.75 107 ASP A O 1
ATOM 875 N N . LEU A 1 108 ? -3.351 9.617 -3.984 1.00 92.31 108 LEU A N 1
ATOM 876 C CA . LEU A 1 108 ? -3.773 8.368 -4.626 1.00 92.31 108 LEU A CA 1
ATOM 877 C C . LEU A 1 108 ? -3.666 8.422 -6.154 1.00 92.31 108 LEU A C 1
ATOM 879 O O . LEU A 1 108 ? -3.613 7.374 -6.791 1.00 92.31 108 LEU A O 1
ATOM 883 N N . PHE A 1 109 ? -3.675 9.607 -6.762 1.00 92.81 109 PHE A N 1
ATOM 884 C CA . PHE A 1 109 ? -3.502 9.739 -8.203 1.00 92.81 109 PHE A CA 1
ATOM 885 C C . PHE A 1 109 ? -2.045 9.468 -8.591 1.00 92.81 109 PHE A C 1
ATOM 887 O O . PHE A 1 109 ? -1.813 8.667 -9.492 1.00 92.81 109 PHE A O 1
ATOM 894 N N . GLU A 1 110 ? -1.083 10.042 -7.870 1.00 93.56 110 GLU A N 1
ATOM 895 C CA . GLU A 1 110 ? 0.351 9.789 -8.043 1.00 93.56 110 GLU A CA 1
ATOM 896 C C . GLU A 1 110 ? 0.686 8.307 -7.837 1.00 93.56 110 GLU A C 1
ATOM 898 O O . GLU A 1 110 ? 1.351 7.699 -8.676 1.00 93.56 110 GLU A O 1
ATOM 903 N N . LEU A 1 111 ? 0.142 7.683 -6.785 1.00 92.31 111 LEU A N 1
ATOM 904 C CA . LEU A 1 111 ? 0.341 6.252 -6.534 1.00 92.31 111 LEU A CA 1
ATOM 905 C C . LEU A 1 111 ? -0.182 5.383 -7.691 1.00 92.31 111 LEU A C 1
ATOM 907 O O . LEU A 1 111 ? 0.493 4.452 -8.134 1.00 92.31 111 LEU A O 1
ATOM 911 N N . ASN A 1 112 ? -1.357 5.724 -8.227 1.00 91.56 112 ASN A N 1
ATOM 912 C CA . ASN A 1 112 ? -1.923 5.052 -9.396 1.00 91.56 112 ASN A CA 1
ATOM 913 C C . ASN A 1 112 ? -1.118 5.315 -10.680 1.00 91.56 112 ASN A C 1
ATOM 915 O O . ASN A 1 112 ? -1.191 4.516 -11.602 1.00 91.56 112 ASN A O 1
ATOM 919 N N . GLN A 1 113 ? -0.346 6.399 -10.787 1.00 92.31 113 GLN A N 1
ATOM 920 C CA . GLN A 1 113 ? 0.549 6.603 -11.934 1.00 92.31 113 GLN A CA 1
ATOM 921 C C . GLN A 1 113 ? 1.808 5.732 -11.862 1.00 92.31 113 GLN A C 1
ATOM 923 O O . GLN A 1 113 ? 2.376 5.400 -12.904 1.00 92.31 113 GLN A O 1
ATOM 928 N N . ILE A 1 114 ? 2.246 5.364 -10.654 1.00 92.50 114 ILE A N 1
ATOM 929 C CA . ILE A 1 114 ? 3.407 4.489 -10.442 1.00 92.50 114 ILE A CA 1
ATOM 930 C C . ILE A 1 114 ? 3.041 3.032 -10.739 1.00 92.50 114 ILE A C 1
ATOM 932 O O . ILE A 1 114 ? 3.809 2.346 -11.415 1.00 92.50 114 ILE A O 1
ATOM 936 N N . MET A 1 115 ? 1.869 2.593 -10.267 1.00 93.19 115 MET A N 1
ATOM 937 C CA . MET A 1 115 ? 1.371 1.216 -10.387 1.00 93.19 115 MET A CA 1
ATOM 938 C C . MET A 1 115 ? -0.007 1.159 -11.085 1.00 93.19 115 MET A C 1
ATOM 940 O O . MET A 1 115 ? -1.001 0.752 -10.473 1.00 93.19 115 MET A O 1
ATOM 944 N N . PRO A 1 116 ? -0.117 1.628 -12.343 1.00 91.50 116 PRO A N 1
ATOM 945 C CA . PRO A 1 116 ? -1.404 1.853 -13.004 1.00 91.50 116 PRO A CA 1
ATOM 946 C C . PRO A 1 116 ? -2.166 0.577 -13.342 1.00 91.50 116 PRO A C 1
ATOM 948 O O . PRO A 1 116 ? -3.377 0.640 -13.557 1.00 91.50 116 PRO A O 1
ATOM 951 N N . SER A 1 117 ? -1.475 -0.557 -13.439 1.00 91.69 117 SER A N 1
ATOM 952 C CA . SER A 1 117 ? -2.065 -1.778 -13.988 1.00 91.69 117 SER A CA 1
ATOM 953 C C . SER A 1 117 ? -2.548 -2.727 -12.897 1.00 91.69 117 SER A C 1
ATOM 955 O O . SER A 1 117 ? -3.386 -3.589 -13.157 1.00 91.69 117 SER A O 1
ATOM 957 N N . ILE A 1 118 ? -2.008 -2.588 -11.683 1.00 92.69 118 ILE A N 1
ATOM 958 C CA . ILE A 1 118 ? -2.188 -3.585 -10.626 1.00 92.69 118 ILE A CA 1
ATOM 959 C C . ILE A 1 118 ? -3.092 -3.119 -9.487 1.00 92.69 118 ILE A C 1
ATOM 961 O O . ILE A 1 118 ? -3.477 -3.959 -8.685 1.00 92.69 118 ILE A O 1
ATOM 965 N N . ILE A 1 119 ? -3.454 -1.834 -9.386 1.00 93.31 119 ILE A N 1
ATOM 966 C CA . ILE A 1 119 ? -4.343 -1.325 -8.327 1.00 93.31 119 ILE A CA 1
ATOM 967 C C . ILE A 1 119 ? -5.805 -1.356 -8.797 1.00 93.31 119 ILE A C 1
ATOM 969 O O . ILE A 1 119 ? -6.174 -0.674 -9.751 1.00 93.31 119 ILE A O 1
ATOM 973 N N . PHE A 1 120 ? -6.667 -2.075 -8.075 1.00 91.94 120 PHE A N 1
ATOM 974 C CA . PHE A 1 120 ? -8.122 -1.995 -8.261 1.00 91.94 120 PHE A CA 1
ATOM 975 C C . PHE A 1 120 ? -8.753 -0.860 -7.460 1.00 91.94 120 PHE A C 1
ATOM 977 O O . PHE A 1 120 ? -9.617 -0.139 -7.959 1.00 91.94 120 PHE A O 1
ATOM 984 N N . ASP A 1 121 ? -8.338 -0.717 -6.201 1.00 92.38 121 ASP A N 1
ATOM 985 C CA . ASP A 1 121 ? -8.822 0.320 -5.298 1.00 92.38 121 ASP A CA 1
ATOM 986 C C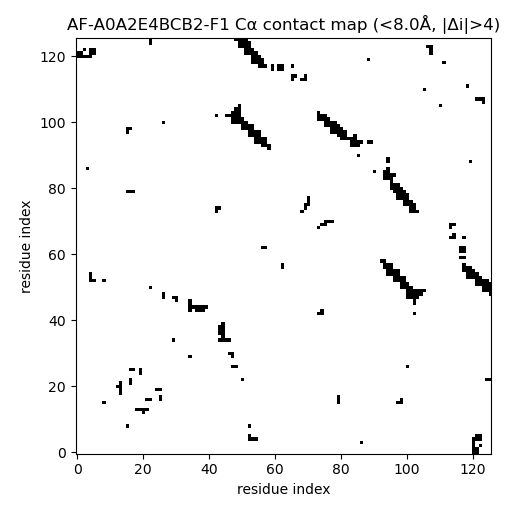 . ASP A 1 121 ? -7.766 0.636 -4.239 1.00 92.38 121 ASP A C 1
ATOM 988 O O . ASP A 1 121 ? -6.954 -0.217 -3.870 1.00 92.38 121 ASP A O 1
ATOM 992 N N . SER A 1 122 ? -7.775 1.868 -3.740 1.00 93.69 122 SER A N 1
ATOM 993 C CA . SER A 1 122 ? -6.764 2.345 -2.801 1.00 93.69 122 SER A CA 1
ATOM 994 C C . SER A 1 122 ? -7.342 3.296 -1.763 1.00 93.69 122 SER A C 1
ATOM 996 O O . SER A 1 122 ? -8.285 4.046 -2.008 1.00 93.69 122 SER A O 1
ATOM 998 N N . TYR A 1 123 ? -6.764 3.253 -0.566 1.00 94.69 123 TYR A N 1
ATOM 999 C CA . TYR A 1 123 ? -7.127 4.108 0.554 1.00 94.69 123 TYR A CA 1
ATOM 1000 C C . TYR A 1 123 ? -5.866 4.640 1.227 1.00 94.69 123 TYR A C 1
ATOM 1002 O O . TYR A 1 123 ? -5.032 3.867 1.693 1.00 94.69 123 TYR A O 1
ATOM 1010 N N . LYS A 1 124 ? -5.733 5.967 1.303 1.00 95.06 124 LYS A N 1
ATOM 1011 C CA . LYS A 1 124 ? -4.680 6.611 2.089 1.00 95.06 124 LYS A CA 1
ATOM 1012 C C . LYS A 1 124 ? -5.101 6.617 3.556 1.00 95.06 124 LYS A C 1
ATOM 1014 O O . LYS A 1 124 ? -6.070 7.281 3.918 1.00 95.06 124 LYS A O 1
ATOM 1019 N N . ILE A 1 125 ? -4.390 5.844 4.371 1.00 93.69 125 ILE A N 1
ATOM 1020 C CA . ILE A 1 125 ? -4.631 5.718 5.811 1.00 93.69 125 ILE A CA 1
ATOM 1021 C C . ILE A 1 125 ? -4.034 6.928 6.537 1.00 93.69 125 ILE A C 1
ATOM 1023 O O . ILE A 1 125 ? -4.661 7.474 7.446 1.00 93.69 125 ILE A O 1
ATOM 1027 N N . LYS A 1 126 ? -2.815 7.312 6.137 1.00 92.38 126 LYS A N 1
ATOM 1028 C CA . LYS A 1 126 ? -2.039 8.425 6.682 1.00 92.38 126 LYS A CA 1
ATOM 1029 C C . LYS A 1 126 ? -1.283 9.119 5.562 1.00 92.38 126 LYS A C 1
ATOM 1031 O O . LYS A 1 126 ? -0.643 8.390 4.771 1.00 92.38 126 LYS A O 1
#

Secondary structure (DSSP, 8-state):
--SHHHHHHHHSHHHHTTT-SSHHHHHHHHHHHH----STTSGGGSPP-EEEEEEE-TTSTTHHHHHHHHHHHS--EE----S-B--SSSSSSPBEEEEEEESS---HHHHHHHSTTTEEEEEE--